Protein AF-A0A4V3APC0-F1 (afdb_monomer_lite)

Radius of gyration: 51.47 Å; chains: 1; bounding box: 81×66×150 Å

Structure (mmCIF, N/CA/C/O backbone):
data_AF-A0A4V3APC0-F1
#
_entry.id   AF-A0A4V3APC0-F1
#
loop_
_atom_site.group_PDB
_atom_site.id
_atom_site.type_symbol
_atom_site.label_atom_id
_atom_site.label_alt_id
_atom_site.label_comp_id
_atom_site.label_asym_id
_atom_site.label_entity_id
_atom_site.label_seq_id
_atom_site.pdbx_PDB_ins_code
_atom_site.Cartn_x
_atom_site.Cartn_y
_atom_site.Cartn_z
_atom_site.occupancy
_atom_site.B_iso_or_equiv
_atom_site.auth_seq_id
_atom_site.auth_comp_id
_atom_site.auth_asym_id
_atom_site.auth_atom_id
_atom_site.pdbx_PDB_model_num
ATOM 1 N N . MET A 1 1 ? -1.809 56.419 83.104 1.00 36.84 1 MET A N 1
ATOM 2 C CA . MET A 1 1 ? -0.670 56.292 82.167 1.00 36.84 1 MET A CA 1
ATOM 3 C C . MET A 1 1 ? 0.078 55.004 82.502 1.00 36.84 1 MET A C 1
ATOM 5 O O . MET A 1 1 ? 0.281 54.783 83.686 1.00 36.84 1 MET A O 1
ATOM 9 N N . PRO A 1 2 ? 0.596 54.220 81.550 1.00 47.72 2 PRO A N 1
ATOM 10 C CA . PRO A 1 2 ? -0.096 53.490 80.480 1.00 47.72 2 PRO A CA 1
ATOM 11 C C . PRO A 1 2 ? 0.356 52.002 80.446 1.00 47.72 2 PRO A C 1
ATOM 13 O O . PRO A 1 2 ? 1.551 51.735 80.505 1.00 47.72 2 PRO A O 1
ATOM 16 N N . GLN A 1 3 ? -0.546 51.021 80.306 1.00 42.50 3 GLN A N 1
ATOM 17 C CA . GLN A 1 3 ? -0.145 49.625 79.999 1.00 42.50 3 GLN A CA 1
ATOM 18 C C . GLN A 1 3 ? -0.971 48.939 78.891 1.00 42.50 3 GLN A C 1
ATOM 20 O O . GLN A 1 3 ? -0.745 47.771 78.596 1.00 42.50 3 GLN A O 1
ATOM 25 N N . GLU A 1 4 ? -1.847 49.658 78.181 1.00 48.41 4 GLU A N 1
ATOM 26 C CA . GLU A 1 4 ? -2.617 49.085 77.056 1.00 48.41 4 GLU A CA 1
ATOM 27 C C . GLU A 1 4 ? -1.829 48.959 75.736 1.00 48.41 4 GLU A C 1
ATOM 29 O O . GLU A 1 4 ? -2.360 48.486 74.737 1.00 48.41 4 GLU A O 1
ATOM 34 N N . ALA A 1 5 ? -0.548 49.337 75.697 1.00 51.84 5 ALA A N 1
ATOM 35 C CA . ALA A 1 5 ? 0.218 49.362 74.447 1.00 51.84 5 ALA A CA 1
ATOM 36 C C . ALA A 1 5 ? 0.949 48.046 74.094 1.00 51.84 5 ALA A C 1
ATOM 38 O O . ALA A 1 5 ? 1.476 47.936 72.990 1.00 51.84 5 ALA A O 1
ATOM 39 N N . ALA A 1 6 ? 1.000 47.044 74.982 1.00 48.09 6 ALA A N 1
ATOM 40 C CA . ALA A 1 6 ? 1.823 45.842 74.761 1.00 48.09 6 ALA A CA 1
ATOM 41 C C . ALA A 1 6 ? 1.064 44.633 74.175 1.00 48.09 6 ALA A C 1
ATOM 43 O O . ALA A 1 6 ? 1.685 43.739 73.603 1.00 48.09 6 ALA A O 1
ATOM 44 N N . THR A 1 7 ? -0.268 44.599 74.255 1.00 49.44 7 THR A N 1
ATOM 45 C CA . THR A 1 7 ? -1.088 43.473 73.761 1.00 49.44 7 THR A CA 1
ATOM 46 C C . THR A 1 7 ? -1.350 43.511 72.253 1.00 49.44 7 THR A C 1
ATOM 48 O O . THR A 1 7 ? -1.766 42.507 71.683 1.00 49.44 7 THR A O 1
ATOM 51 N N . SER A 1 8 ? -1.075 44.636 71.586 1.00 51.53 8 SER A N 1
ATOM 52 C CA . SER A 1 8 ? -1.318 44.814 70.145 1.00 51.53 8 SER A CA 1
ATOM 53 C C . SER A 1 8 ? -0.216 44.207 69.255 1.00 51.53 8 SER A C 1
ATOM 55 O O . SER A 1 8 ? -0.464 43.847 68.109 1.00 51.53 8 SER A O 1
ATOM 57 N N . CYS A 1 9 ? 1.005 44.026 69.775 1.00 41.78 9 CYS A N 1
ATOM 58 C CA . CYS A 1 9 ? 2.137 43.554 68.964 1.00 41.78 9 CYS A CA 1
ATOM 59 C C . CYS A 1 9 ? 2.289 42.022 68.898 1.00 41.78 9 CYS A C 1
ATOM 61 O O . CYS A 1 9 ? 3.002 41.533 68.025 1.00 41.78 9 CYS A O 1
ATOM 63 N N . ILE A 1 10 ? 1.630 41.251 69.773 1.00 50.06 10 ILE A N 1
ATOM 64 C CA . ILE A 1 10 ? 1.736 39.775 69.779 1.00 50.06 10 ILE A CA 1
ATOM 65 C C . ILE A 1 10 ? 0.797 39.139 68.739 1.00 50.06 10 ILE A C 1
ATOM 67 O O . ILE A 1 10 ? 1.130 38.113 68.156 1.00 50.06 10 ILE A O 1
ATOM 71 N N . SER A 1 11 ? -0.333 39.777 68.425 1.00 49.59 11 SER A N 1
ATOM 72 C CA . SER A 1 11 ? -1.326 39.260 67.471 1.00 49.59 11 SER A CA 1
ATOM 73 C C . SER A 1 11 ? -0.900 39.356 66.001 1.00 49.59 11 SER A C 1
ATOM 75 O O . SER A 1 11 ? -1.466 38.665 65.159 1.00 49.59 11 SER A O 1
ATOM 77 N N . LYS A 1 12 ? 0.105 40.178 65.668 1.00 50.16 12 LYS A N 1
ATOM 78 C CA . LYS A 1 12 ? 0.553 40.387 64.279 1.00 50.16 12 LYS A CA 1
ATOM 79 C C . LYS A 1 12 ? 1.496 39.290 63.759 1.00 50.16 12 LYS A C 1
ATOM 81 O O . LYS A 1 12 ? 1.713 39.204 62.555 1.00 50.16 12 LYS A O 1
ATOM 86 N N . VAL A 1 13 ? 2.067 38.456 64.636 1.00 48.09 13 VAL A N 1
ATOM 87 C CA . VAL A 1 13 ? 3.047 37.416 64.245 1.00 48.09 13 VAL A CA 1
ATOM 88 C C . VAL A 1 13 ? 2.378 36.067 63.935 1.00 48.09 13 VAL A C 1
ATOM 90 O O . VAL A 1 13 ? 2.940 35.266 63.190 1.00 48.09 13 VAL A O 1
ATOM 93 N N . ASP A 1 14 ? 1.154 35.833 64.416 1.00 49.56 14 ASP A N 1
ATOM 94 C CA . ASP A 1 14 ? 0.391 34.611 64.111 1.00 49.56 14 ASP A CA 1
ATOM 95 C C . ASP A 1 14 ? -0.296 34.635 62.729 1.00 49.56 14 ASP A C 1
ATOM 97 O O . ASP A 1 14 ? -0.693 33.588 62.223 1.00 49.56 14 ASP A O 1
ATOM 101 N N . GLU A 1 15 ? -0.367 35.790 62.055 1.00 46.91 15 GLU A N 1
ATOM 102 C CA . GLU A 1 15 ? -1.020 35.946 60.738 1.00 46.91 15 GLU A CA 1
ATOM 103 C C . GLU A 1 15 ? -0.269 35.281 59.561 1.00 46.91 15 GLU A C 1
ATOM 105 O O . GLU A 1 15 ? -0.806 35.212 58.458 1.00 46.91 15 GLU A O 1
ATOM 110 N N . LEU A 1 16 ? 0.951 34.761 59.762 1.00 55.41 16 LEU A N 1
ATOM 111 C CA . LEU A 1 16 ? 1.758 34.129 58.700 1.00 55.41 16 LEU A CA 1
ATOM 112 C C . LEU A 1 16 ? 2.146 32.669 58.971 1.00 55.41 16 LEU A C 1
ATOM 114 O O . LEU A 1 16 ? 2.930 32.083 58.217 1.00 55.41 16 LEU A O 1
ATOM 118 N N . ARG A 1 17 ? 1.579 32.029 59.998 1.00 52.75 17 ARG A N 1
ATOM 119 C CA . ARG A 1 17 ? 1.619 30.568 60.089 1.00 52.75 17 ARG A CA 1
ATOM 120 C C . ARG A 1 17 ? 0.409 30.035 59.350 1.00 52.75 17 ARG A C 1
ATOM 122 O O . ARG A 1 17 ? -0.681 30.004 59.900 1.00 52.75 17 ARG A O 1
ATOM 129 N N . HIS A 1 18 ? 0.620 29.583 58.118 1.00 56.16 18 HIS A N 1
ATOM 130 C CA . HIS A 1 18 ? -0.311 28.653 57.495 1.00 56.16 18 HIS A CA 1
ATOM 131 C C . HIS A 1 18 ? -0.434 27.477 58.474 1.00 56.16 18 HIS A C 1
ATOM 133 O O . HIS A 1 18 ? 0.565 26.766 58.667 1.00 56.16 18 HIS A O 1
ATOM 139 N N . PRO A 1 19 ? -1.571 27.303 59.181 1.00 59.75 19 PRO A N 1
ATOM 140 C CA . PRO A 1 19 ? -1.760 26.100 59.963 1.00 59.75 19 PRO A CA 1
ATOM 141 C C . PRO A 1 19 ? -1.602 24.981 58.946 1.00 59.75 19 PRO A C 1
ATOM 143 O O . PRO A 1 19 ? -2.155 25.052 57.856 1.00 59.75 19 PRO A O 1
ATOM 146 N N . ASN A 1 20 ? -0.721 24.025 59.220 1.00 60.03 20 ASN A N 1
ATOM 147 C CA . ASN A 1 20 ? -0.535 22.904 58.319 1.00 60.03 20 ASN A CA 1
ATOM 148 C C . ASN A 1 20 ? -1.910 22.252 58.106 1.00 60.03 20 ASN A C 1
ATOM 150 O O . ASN A 1 20 ? -2.301 21.407 58.914 1.00 60.03 20 ASN A O 1
ATOM 154 N N . ASP A 1 21 ? -2.590 22.572 57.000 1.00 56.25 21 ASP A N 1
ATOM 155 C CA . ASP A 1 21 ? -3.827 21.952 56.483 1.00 56.25 21 ASP A CA 1
ATOM 156 C C . ASP A 1 21 ? -3.569 20.498 56.025 1.00 56.25 21 ASP A C 1
ATOM 158 O O . ASP A 1 21 ? -4.132 19.959 55.081 1.00 56.25 21 ASP A O 1
ATOM 162 N N . ASN A 1 22 ? -2.581 19.887 56.668 1.00 61.69 22 ASN A N 1
ATOM 163 C CA . ASN A 1 22 ? -1.772 18.765 56.263 1.00 61.69 22 ASN A CA 1
ATOM 164 C C . ASN A 1 22 ? -0.995 18.241 57.486 1.00 61.69 22 ASN A C 1
ATOM 166 O O . ASN A 1 22 ? 0.094 17.674 57.364 1.00 61.69 22 ASN A O 1
ATOM 170 N N . SER A 1 23 ? -1.508 18.418 58.707 1.00 79.81 23 SER A N 1
ATOM 171 C CA . SER A 1 23 ? -0.958 17.666 59.836 1.00 79.81 23 SER A CA 1
ATOM 172 C C . SER A 1 23 ? -1.045 16.165 59.513 1.00 79.81 23 SER A C 1
ATOM 174 O O . SER A 1 23 ? -1.966 15.708 58.830 1.00 79.81 23 SER A O 1
ATOM 176 N N . PHE A 1 24 ? -0.064 15.375 59.952 1.00 79.81 24 PHE A N 1
ATOM 177 C CA . PHE A 1 24 ? -0.069 13.925 59.721 1.00 79.81 24 PHE A CA 1
ATOM 178 C C . PHE A 1 24 ? -1.371 13.271 60.220 1.00 79.81 24 PHE A C 1
ATOM 180 O O . PHE A 1 24 ? -1.901 12.360 59.586 1.00 79.81 24 PHE A O 1
ATOM 187 N N . ALA A 1 25 ? -1.922 13.789 61.321 1.00 85.81 25 ALA A N 1
ATOM 188 C CA . ALA A 1 25 ? -3.193 13.343 61.869 1.00 85.81 25 ALA A CA 1
ATOM 189 C C . ALA A 1 25 ? -4.372 13.611 60.919 1.00 85.81 25 ALA A C 1
ATOM 191 O O . ALA A 1 25 ? -5.183 12.710 60.715 1.00 85.81 25 ALA A O 1
ATOM 192 N N . GLU A 1 26 ? -4.447 14.794 60.304 1.00 85.00 26 GLU A N 1
ATOM 193 C CA . GLU A 1 26 ? -5.496 15.112 59.327 1.00 85.00 26 GLU A CA 1
ATOM 194 C C . GLU A 1 26 ? -5.350 14.279 58.049 1.00 85.00 26 GLU A C 1
ATOM 196 O O . GLU A 1 26 ? -6.329 13.699 57.590 1.00 85.00 26 GL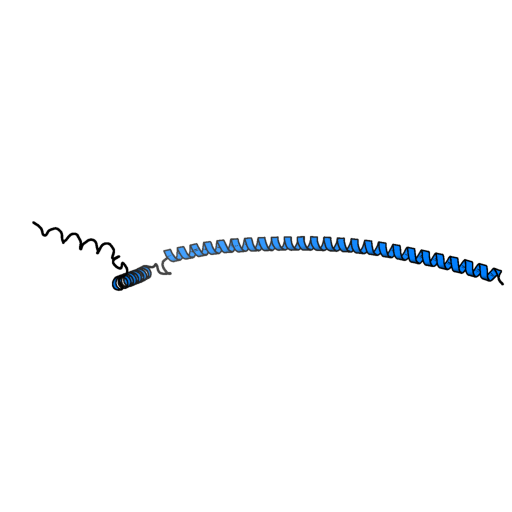U A O 1
ATOM 201 N N . ARG A 1 27 ? -4.125 14.075 57.545 1.00 85.62 27 ARG A N 1
ATOM 202 C CA . ARG A 1 27 ? -3.881 13.176 56.398 1.00 85.62 27 ARG A CA 1
ATOM 203 C C . ARG A 1 27 ? -4.286 11.728 56.673 1.00 85.62 27 ARG A C 1
ATOM 205 O O . ARG A 1 27 ? -4.801 11.047 55.791 1.00 85.62 27 ARG A O 1
ATOM 212 N N . ARG A 1 28 ? -4.072 11.244 57.900 1.00 90.62 28 ARG A N 1
ATOM 213 C CA . ARG A 1 28 ? -4.516 9.903 58.300 1.00 90.62 28 ARG A CA 1
ATOM 214 C C . ARG A 1 28 ? -6.040 9.819 58.351 1.00 90.62 28 ARG A C 1
ATOM 216 O O . ARG A 1 28 ? -6.606 8.877 57.812 1.00 90.62 28 ARG A O 1
ATOM 223 N N . LYS A 1 29 ? -6.706 10.818 58.937 1.00 90.25 29 LYS A N 1
ATOM 224 C CA . LYS A 1 29 ? -8.174 10.871 58.991 1.00 90.25 29 LYS A CA 1
ATOM 225 C C . LYS A 1 29 ? -8.802 10.936 57.600 1.00 90.25 29 LYS A C 1
ATOM 227 O O . LYS A 1 29 ? -9.781 10.236 57.364 1.00 90.25 29 LYS A O 1
ATOM 232 N N . THR A 1 30 ? -8.251 11.734 56.684 1.00 91.00 30 THR A N 1
ATOM 233 C CA . THR A 1 30 ? -8.763 11.823 55.308 1.00 91.00 30 THR A CA 1
ATOM 234 C C . THR A 1 30 ? -8.544 10.522 54.541 1.00 91.00 30 THR A C 1
ATOM 236 O O . THR A 1 30 ? -9.457 10.073 53.853 1.00 91.00 30 THR A O 1
ATOM 239 N N . ALA A 1 31 ? -7.398 9.856 54.714 1.00 90.75 31 ALA A N 1
ATOM 240 C CA . ALA A 1 31 ? -7.158 8.529 54.145 1.00 90.75 31 ALA A CA 1
ATOM 241 C C . ALA A 1 31 ? -8.120 7.466 54.711 1.00 90.75 31 ALA A C 1
ATOM 243 O O . ALA A 1 31 ? -8.678 6.668 53.953 1.00 90.75 31 ALA A O 1
ATOM 244 N N . ASP A 1 32 ? -8.366 7.478 56.024 1.00 93.56 32 ASP A N 1
ATOM 245 C CA . ASP A 1 32 ? -9.310 6.569 56.679 1.00 93.56 32 ASP A CA 1
ATOM 246 C C . ASP A 1 32 ? -10.755 6.827 56.223 1.00 93.56 32 ASP A C 1
ATOM 248 O O . ASP A 1 32 ? -11.501 5.880 55.964 1.00 93.56 32 ASP A O 1
ATOM 252 N N . ALA A 1 33 ? -11.151 8.095 56.078 1.00 92.38 33 ALA A N 1
ATOM 253 C CA . ALA A 1 33 ? -12.454 8.484 55.546 1.00 92.38 33 ALA A CA 1
ATOM 254 C C . ALA A 1 33 ? -12.617 8.045 54.082 1.00 92.38 33 ALA A C 1
ATOM 256 O O . ALA A 1 33 ? -13.595 7.376 53.757 1.00 92.38 33 ALA A O 1
ATOM 257 N N . ALA A 1 34 ? -11.623 8.301 53.227 1.00 92.62 34 ALA A N 1
ATOM 258 C CA . ALA A 1 34 ? -11.631 7.862 51.833 1.00 92.62 34 ALA A CA 1
ATOM 259 C C . ALA A 1 34 ? -11.718 6.331 51.712 1.00 92.62 34 ALA A C 1
ATOM 261 O O . ALA A 1 34 ? -12.480 5.807 50.899 1.00 92.62 34 ALA A O 1
ATOM 262 N N . LYS A 1 35 ? -10.993 5.585 52.558 1.00 93.62 35 LYS A N 1
ATOM 263 C CA . LYS A 1 35 ? -11.069 4.118 52.582 1.00 93.62 35 LYS A CA 1
ATOM 264 C C . LYS A 1 35 ? -12.449 3.630 53.022 1.00 93.62 35 LYS A C 1
ATOM 266 O O . LYS A 1 35 ? -12.980 2.699 52.419 1.00 93.62 35 LYS A O 1
ATOM 271 N N . ARG A 1 36 ? -13.052 4.260 54.036 1.00 93.69 36 ARG A N 1
ATOM 272 C CA . ARG A 1 36 ? -14.428 3.956 54.465 1.00 93.69 36 ARG A CA 1
ATOM 273 C C . ARG A 1 36 ? -15.438 4.240 53.358 1.00 93.69 36 ARG A C 1
ATOM 275 O O . ARG A 1 36 ? -16.298 3.401 53.116 1.00 93.69 36 ARG A O 1
ATOM 282 N N . GLU A 1 37 ? -15.309 5.358 52.651 1.00 93.19 37 GLU A N 1
ATOM 283 C CA . GLU A 1 37 ? -16.177 5.686 51.517 1.00 93.19 37 GLU A CA 1
ATOM 284 C C . GLU A 1 37 ? -16.037 4.689 50.364 1.00 93.19 37 GLU A C 1
ATOM 286 O O . GLU A 1 37 ? -17.041 4.294 49.778 1.00 93.19 37 GLU A O 1
ATOM 291 N N . LEU A 1 38 ? -14.819 4.245 50.043 1.00 90.44 38 LEU A N 1
ATOM 292 C CA . LEU A 1 38 ? -14.595 3.222 49.017 1.00 90.44 38 LEU A CA 1
ATOM 293 C C . LEU A 1 38 ? -15.238 1.884 49.398 1.00 90.44 38 LEU A C 1
ATOM 295 O O . LEU A 1 38 ? -15.886 1.260 48.560 1.00 90.44 38 LEU A O 1
ATOM 299 N N . LEU A 1 39 ? -15.111 1.465 50.660 1.00 93.44 39 LEU A N 1
ATOM 300 C CA . LEU A 1 39 ? -15.753 0.246 51.158 1.00 93.44 39 LEU A CA 1
ATOM 301 C C . LEU A 1 39 ? -17.281 0.375 51.184 1.00 93.44 39 LEU A C 1
ATOM 303 O O . LEU A 1 39 ? -17.971 -0.569 50.809 1.00 93.44 39 LEU A O 1
ATOM 307 N N . ALA A 1 40 ? -17.812 1.542 51.557 1.00 91.19 40 ALA A N 1
ATOM 308 C CA . ALA A 1 40 ? -19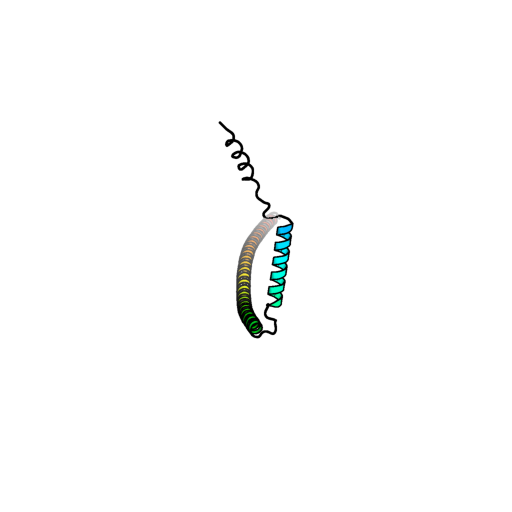.246 1.816 51.516 1.00 91.19 40 ALA A CA 1
ATOM 309 C C . ALA A 1 40 ? -19.786 1.782 50.078 1.00 91.19 40 ALA A C 1
ATOM 311 O O . ALA A 1 40 ? -20.804 1.141 49.834 1.00 91.19 40 ALA A O 1
ATOM 312 N N . LYS A 1 41 ? -19.075 2.392 49.117 1.00 86.25 41 LYS A N 1
ATOM 313 C CA . LYS A 1 41 ? -19.402 2.336 47.681 1.00 86.25 41 LYS A CA 1
ATOM 314 C C . LYS A 1 41 ? -19.331 0.918 47.125 1.00 86.25 41 LYS A C 1
ATOM 316 O O . LYS A 1 41 ? -20.144 0.563 46.287 1.00 86.25 41 LYS A O 1
ATOM 321 N N . PHE A 1 42 ? -18.374 0.108 47.575 1.00 85.12 42 PHE A N 1
ATOM 322 C CA . PHE A 1 42 ? -18.271 -1.292 47.169 1.00 85.12 42 PHE A CA 1
ATOM 323 C C . PHE A 1 42 ? -19.414 -2.140 47.743 1.00 85.12 42 PHE A C 1
ATOM 325 O O . PHE A 1 42 ? -19.983 -2.963 47.034 1.00 85.12 42 PHE A O 1
ATOM 332 N N . ALA A 1 43 ? -19.786 -1.912 49.004 1.00 83.50 43 ALA A N 1
ATOM 333 C CA . ALA A 1 43 ? -20.896 -2.612 49.645 1.00 83.50 43 ALA A CA 1
ATOM 334 C C . ALA A 1 43 ? -22.266 -2.223 49.060 1.00 83.50 43 ALA A C 1
ATOM 336 O O . ALA A 1 43 ? -23.144 -3.078 48.965 1.00 83.50 43 ALA A O 1
ATOM 337 N N . SER A 1 44 ? -22.449 -0.958 48.663 1.00 81.44 44 SER A N 1
ATOM 338 C CA . SER A 1 44 ?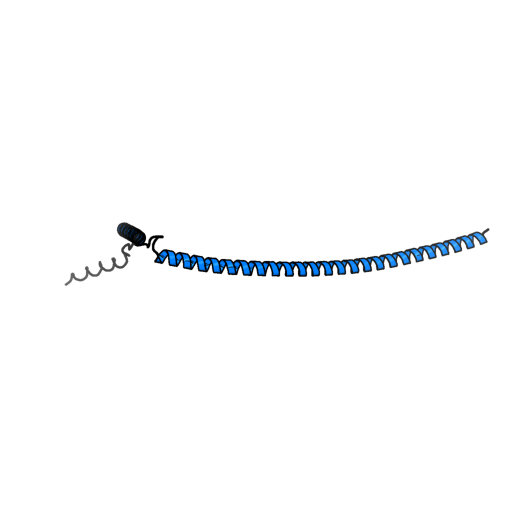 -23.676 -0.460 48.026 1.00 81.44 44 SER A CA 1
ATOM 339 C C . SER A 1 44 ? -23.698 -0.619 46.506 1.00 81.44 44 SER A C 1
ATOM 341 O O . SER A 1 44 ? -24.719 -0.330 45.881 1.00 81.44 44 SER A O 1
ATOM 343 N N . ALA A 1 45 ? -22.594 -1.065 45.896 1.00 80.94 45 ALA A N 1
ATOM 344 C CA . ALA A 1 45 ? -22.535 -1.273 44.461 1.00 80.94 45 ALA A CA 1
ATOM 345 C C . ALA A 1 45 ? -23.548 -2.354 44.047 1.00 80.94 45 ALA A C 1
ATOM 347 O O . ALA A 1 45 ? -23.581 -3.433 44.654 1.00 80.94 45 ALA A O 1
ATOM 348 N N . PRO A 1 46 ? -24.352 -2.105 42.997 1.00 77.62 46 PRO A N 1
ATOM 349 C CA . PRO A 1 46 ? -25.247 -3.117 42.467 1.00 77.62 46 PRO A CA 1
ATOM 350 C C . PRO A 1 46 ? -24.412 -4.299 41.974 1.00 77.62 46 PRO A C 1
ATOM 352 O O . PRO A 1 46 ? -23.432 -4.142 41.238 1.00 77.62 46 PRO A O 1
ATOM 355 N N . LYS A 1 47 ? -24.776 -5.496 42.434 1.00 77.75 47 LYS A N 1
ATOM 356 C CA . LYS A 1 47 ? -24.077 -6.729 42.070 1.00 77.75 47 LYS A CA 1
ATOM 357 C C . LYS A 1 47 ? -24.264 -6.995 40.581 1.00 77.75 47 LYS A C 1
ATOM 359 O O . LYS A 1 47 ? -25.249 -6.574 39.985 1.00 77.75 47 LYS A O 1
ATOM 364 N N . ALA A 1 48 ? -23.354 -7.764 39.990 1.00 68.62 48 ALA A N 1
ATOM 365 C CA . ALA A 1 48 ? -23.474 -8.159 38.588 1.00 68.62 48 ALA A CA 1
ATOM 366 C C . ALA A 1 48 ? -24.807 -8.871 38.286 1.00 68.62 48 ALA A C 1
ATOM 368 O O . ALA A 1 48 ? -25.284 -8.805 37.167 1.00 68.62 48 ALA A O 1
ATOM 369 N N . THR A 1 49 ? -25.437 -9.509 39.272 1.00 73.12 49 THR A N 1
ATOM 370 C CA . THR A 1 49 ? -26.735 -10.186 39.139 1.00 73.12 49 THR A CA 1
ATOM 371 C C . 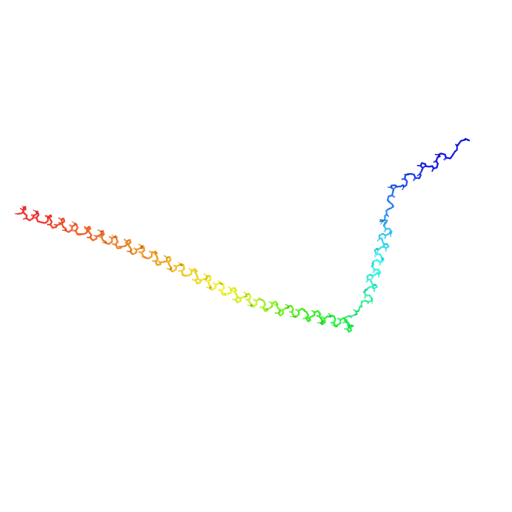THR A 1 49 ? -27.953 -9.258 39.229 1.00 73.12 49 THR A C 1
ATOM 373 O O . THR A 1 49 ? -29.076 -9.737 39.104 1.00 73.12 49 THR A O 1
ATOM 376 N N . ASP A 1 50 ? -27.761 -7.960 39.477 1.00 83.75 50 ASP A N 1
ATOM 377 C CA . ASP A 1 50 ? -28.849 -6.980 39.514 1.00 83.75 50 ASP A CA 1
ATOM 378 C C . ASP A 1 50 ? -29.394 -6.750 38.088 1.00 83.75 50 ASP A C 1
ATOM 380 O O . ASP A 1 50 ? -28.599 -6.454 37.183 1.00 83.75 50 ASP A O 1
ATOM 384 N N . PRO A 1 51 ? -30.717 -6.869 37.854 1.00 84.00 51 PRO A N 1
ATOM 385 C CA . PRO A 1 51 ? -31.318 -6.653 36.537 1.00 84.00 51 PRO A CA 1
ATOM 386 C C . PRO A 1 51 ? -30.942 -5.299 35.920 1.00 84.00 51 PRO A C 1
ATOM 388 O O . PRO A 1 51 ? -30.633 -5.242 34.731 1.00 84.00 51 PRO A O 1
ATOM 391 N N . ALA A 1 52 ? -30.844 -4.229 36.716 1.00 86.12 52 ALA A N 1
ATOM 392 C CA . ALA A 1 52 ? -30.498 -2.907 36.192 1.00 86.12 52 ALA A CA 1
ATOM 393 C C . ALA A 1 52 ? -29.043 -2.841 35.683 1.00 86.12 52 ALA A C 1
ATOM 395 O O . ALA A 1 52 ? -28.724 -2.099 34.751 1.00 86.12 52 ALA A O 1
ATOM 396 N N . MET A 1 53 ? -28.131 -3.621 36.275 1.00 86.69 53 MET A N 1
ATOM 397 C CA . MET A 1 53 ? -26.750 -3.731 35.795 1.00 86.69 53 MET A CA 1
ATOM 398 C C . MET A 1 53 ? -26.651 -4.594 34.541 1.00 86.69 53 MET A C 1
ATOM 400 O O . MET A 1 53 ? -25.906 -4.235 33.629 1.00 86.69 53 MET A O 1
ATOM 404 N N . GLN A 1 54 ? -27.425 -5.676 34.464 1.00 88.38 54 GLN A N 1
ATOM 405 C CA . GLN A 1 54 ? -27.503 -6.528 33.275 1.00 88.38 54 GLN A CA 1
ATOM 406 C C . GLN A 1 54 ? -28.030 -5.762 32.060 1.00 88.38 54 GLN A C 1
ATOM 408 O O . GLN A 1 54 ? -27.418 -5.808 30.997 1.00 88.38 54 GLN A O 1
ATOM 413 N N . GLU A 1 55 ? -29.079 -4.955 32.227 1.00 88.62 55 GLU A N 1
ATOM 414 C CA . GLU A 1 55 ? -29.595 -4.090 31.159 1.00 88.62 55 GLU A CA 1
ATOM 415 C C . GLU A 1 55 ? -28.543 -3.085 30.670 1.00 88.62 55 GLU A C 1
ATOM 417 O O . GLU A 1 55 ? -28.379 -2.872 29.467 1.00 88.62 55 GLU A O 1
ATOM 422 N N . ARG A 1 56 ? -27.764 -2.493 31.585 1.00 89.19 56 ARG A N 1
ATOM 423 C CA . ARG A 1 56 ? -26.676 -1.570 31.220 1.00 89.19 56 ARG A CA 1
ATOM 424 C C . ARG A 1 56 ? -25.534 -2.269 30.488 1.00 89.19 56 ARG A C 1
ATOM 426 O O . ARG A 1 56 ? -24.929 -1.650 29.610 1.00 89.19 56 ARG A O 1
ATOM 433 N N . LEU A 1 57 ? -25.211 -3.508 30.853 1.00 90.94 57 LEU A N 1
ATOM 434 C CA . LEU A 1 57 ? -24.209 -4.314 30.153 1.00 90.94 57 LEU A CA 1
ATOM 435 C C . LEU A 1 57 ? -24.704 -4.686 28.755 1.00 90.94 57 LEU A C 1
ATOM 437 O O . LEU A 1 57 ? -24.023 -4.361 27.786 1.00 90.94 57 LEU A O 1
ATOM 441 N N . ALA A 1 58 ? -25.925 -5.208 28.641 1.00 92.06 58 ALA A N 1
ATOM 442 C CA . ALA A 1 58 ? -26.551 -5.535 27.363 1.00 92.06 58 ALA A CA 1
ATOM 443 C C . ALA A 1 58 ? -26.631 -4.313 26.429 1.00 92.06 58 ALA A C 1
ATOM 445 O O . ALA A 1 58 ? -26.297 -4.401 25.248 1.00 92.06 58 ALA A O 1
ATOM 446 N N . ALA A 1 59 ? -26.982 -3.133 26.952 1.00 93.12 59 ALA A N 1
ATOM 447 C CA . ALA A 1 59 ? -26.991 -1.896 26.171 1.00 93.12 59 ALA A CA 1
ATOM 448 C C . ALA A 1 59 ? -25.586 -1.497 25.677 1.00 93.12 59 ALA A C 1
ATOM 450 O O . ALA A 1 59 ? -25.425 -1.042 24.542 1.00 93.12 59 ALA A O 1
ATOM 451 N N . ARG A 1 60 ? -24.546 -1.671 26.504 1.00 94.94 60 ARG A N 1
ATOM 452 C CA . ARG A 1 60 ? -23.152 -1.406 26.104 1.00 94.94 60 ARG A CA 1
ATOM 453 C C . ARG A 1 60 ? -22.665 -2.397 25.055 1.00 94.94 60 ARG A C 1
ATOM 455 O O . ARG A 1 60 ? -22.016 -1.973 24.102 1.00 94.94 60 ARG A O 1
ATOM 462 N N . GLU A 1 61 ? -22.991 -3.673 25.217 1.00 95.81 61 GLU A N 1
ATOM 463 C CA . GLU A 1 61 ? -22.669 -4.735 24.263 1.00 95.81 61 GLU A CA 1
ATOM 464 C C . GLU A 1 61 ? -23.347 -4.488 22.916 1.00 95.81 61 GLU A C 1
ATOM 466 O O . GLU A 1 61 ? -22.676 -4.530 21.887 1.00 95.81 61 GLU A O 1
ATOM 471 N N . ALA A 1 62 ? -24.625 -4.101 22.906 1.00 95.44 62 ALA A N 1
ATOM 472 C CA . ALA A 1 62 ? -25.336 -3.735 21.683 1.00 95.44 62 ALA A CA 1
ATOM 473 C C . ALA A 1 62 ? -24.673 -2.546 20.961 1.00 95.44 62 ALA A C 1
ATOM 475 O O . ALA A 1 62 ? -24.478 -2.571 19.744 1.00 95.44 62 ALA A O 1
ATOM 476 N N . VAL A 1 63 ? -24.258 -1.513 21.703 1.00 96.88 63 VAL A N 1
ATOM 477 C CA . VAL A 1 63 ? -23.535 -0.365 21.130 1.00 96.88 63 VAL A CA 1
ATOM 478 C C . VAL A 1 63 ? -22.151 -0.769 20.616 1.00 96.88 63 VAL A C 1
ATOM 480 O O . VAL A 1 63 ? -21.728 -0.273 19.570 1.00 96.88 63 VAL A O 1
ATOM 483 N N . ALA A 1 64 ? -21.437 -1.642 21.329 1.00 96.81 64 ALA A N 1
ATOM 484 C CA . ALA A 1 64 ? -20.142 -2.156 20.900 1.00 96.81 64 ALA A CA 1
ATOM 485 C C . ALA A 1 64 ? -20.282 -2.972 19.608 1.00 96.81 64 ALA A C 1
ATOM 487 O O . ALA A 1 64 ? -19.601 -2.664 18.633 1.00 96.81 64 ALA A O 1
ATOM 488 N N . ALA A 1 65 ? -21.240 -3.899 19.547 1.00 96.94 65 ALA A N 1
ATOM 489 C CA . ALA A 1 65 ? -21.552 -4.678 18.352 1.00 96.94 65 ALA A CA 1
ATOM 490 C C . ALA A 1 65 ? -21.904 -3.777 17.154 1.00 96.94 65 ALA A C 1
ATOM 492 O O . ALA A 1 65 ? -21.348 -3.940 16.071 1.00 96.94 65 ALA A O 1
ATOM 493 N N . ALA A 1 66 ? -22.734 -2.746 17.352 1.00 96.44 66 ALA A N 1
ATOM 494 C CA . ALA A 1 66 ? -23.066 -1.785 16.296 1.00 96.44 66 ALA A CA 1
ATOM 495 C C . ALA A 1 66 ? -21.871 -0.909 15.862 1.00 96.44 66 ALA A C 1
ATOM 497 O O . ALA A 1 66 ? -21.841 -0.371 14.751 1.00 96.44 66 ALA A O 1
ATOM 498 N N . ARG A 1 67 ? -20.882 -0.690 16.736 1.00 97.69 67 ARG A N 1
ATOM 499 C CA . ARG A 1 67 ? -19.629 -0.009 16.370 1.00 97.69 67 ARG A CA 1
ATOM 500 C C . ARG A 1 67 ? -18.704 -0.933 15.590 1.00 97.69 67 ARG A C 1
ATOM 502 O O . ARG A 1 67 ? -18.118 -0.455 14.623 1.00 97.69 67 ARG A O 1
ATOM 509 N N . GLU A 1 68 ? -18.607 -2.202 15.978 1.00 97.06 68 GLU A N 1
ATOM 510 C CA . GLU A 1 68 ? -17.815 -3.195 15.250 1.00 97.06 68 GLU A CA 1
ATOM 511 C C . GLU A 1 68 ? -18.382 -3.470 13.861 1.00 97.06 68 GLU A C 1
ATOM 513 O O . GLU A 1 68 ? -17.627 -3.416 12.899 1.00 97.06 68 GLU A O 1
ATOM 518 N N . ALA A 1 69 ? -19.701 -3.623 13.716 1.00 96.38 69 ALA A N 1
ATOM 519 C CA . ALA A 1 69 ? -20.331 -3.772 12.402 1.00 96.38 69 ALA A CA 1
ATOM 520 C C . ALA A 1 69 ? -19.977 -2.599 11.467 1.00 96.38 69 ALA A C 1
ATOM 522 O O . ALA A 1 69 ? -19.466 -2.795 10.368 1.00 96.38 69 ALA A O 1
ATOM 523 N N . ARG A 1 70 ? -20.109 -1.357 11.956 1.00 97.12 70 ARG A N 1
ATOM 524 C CA . ARG A 1 70 ? -19.721 -0.159 11.191 1.00 97.12 70 ARG A CA 1
ATOM 525 C C . ARG A 1 70 ? -18.218 -0.063 10.925 1.00 97.12 70 ARG A C 1
ATOM 527 O O . ARG A 1 70 ? -17.818 0.595 9.967 1.00 97.12 70 ARG A O 1
ATOM 534 N N . ARG A 1 71 ? -17.364 -0.607 11.799 1.00 97.12 71 ARG A N 1
ATOM 535 C CA . ARG A 1 71 ? -15.916 -0.680 11.552 1.00 97.12 71 ARG A CA 1
ATOM 536 C C . ARG A 1 71 ? -15.625 -1.669 10.433 1.00 97.12 71 ARG A C 1
ATOM 538 O O . ARG A 1 71 ? -14.981 -1.264 9.474 1.00 97.12 71 ARG A O 1
ATOM 545 N N . ALA A 1 72 ? -16.171 -2.878 10.521 1.00 96.44 72 ALA A N 1
ATOM 546 C CA . ALA A 1 72 ? -16.006 -3.924 9.521 1.00 96.44 72 ALA A CA 1
ATOM 547 C C . ALA A 1 72 ? -16.473 -3.465 8.129 1.00 96.44 72 ALA A C 1
ATOM 549 O O . ALA A 1 72 ? -15.740 -3.619 7.158 1.00 96.44 72 ALA A O 1
ATOM 550 N N . GLU A 1 73 ? -17.634 -2.809 8.032 1.00 95.94 73 GLU A N 1
ATOM 551 C CA . GLU A 1 73 ? -18.126 -2.235 6.769 1.00 95.94 73 GLU A CA 1
ATOM 552 C C . GLU A 1 73 ? -17.164 -1.187 6.190 1.00 95.94 73 GLU A C 1
ATOM 554 O O . GLU A 1 73 ? -16.844 -1.213 5.001 1.00 95.94 73 GLU A O 1
ATOM 559 N N . ARG A 1 74 ? -16.663 -0.268 7.027 1.00 97.06 74 ARG A N 1
ATOM 560 C CA . ARG A 1 74 ? -15.701 0.752 6.584 1.00 97.06 74 ARG A CA 1
ATOM 561 C C . ARG A 1 74 ? -14.364 0.150 6.175 1.00 97.06 74 ARG A C 1
ATOM 563 O O . ARG A 1 74 ? -13.750 0.653 5.242 1.00 97.06 74 ARG A O 1
ATOM 570 N N . GLU A 1 75 ? -13.885 -0.864 6.883 1.00 97.06 75 GLU A N 1
ATOM 571 C CA . GLU A 1 75 ? -12.630 -1.542 6.557 1.00 97.06 75 GLU A CA 1
ATOM 572 C C . GLU A 1 75 ? -12.745 -2.313 5.245 1.00 97.06 75 GLU A C 1
ATOM 574 O O . GLU A 1 75 ? -11.866 -2.175 4.399 1.00 97.06 75 GLU A O 1
ATOM 579 N N . ALA A 1 76 ? -13.858 -3.013 5.015 1.00 95.81 76 ALA A N 1
ATOM 580 C CA . ALA A 1 76 ? -14.132 -3.671 3.740 1.00 95.81 76 ALA A CA 1
ATOM 581 C C . ALA A 1 76 ? -14.204 -2.666 2.576 1.00 95.81 76 ALA A C 1
ATOM 583 O O . ALA A 1 76 ? -13.597 -2.887 1.529 1.00 95.81 76 ALA A O 1
ATOM 584 N N . ALA A 1 77 ? -14.885 -1.530 2.767 1.00 96.44 77 ALA A N 1
ATOM 585 C CA . ALA A 1 77 ? -14.957 -0.480 1.751 1.00 96.44 77 ALA A CA 1
ATOM 586 C C . ALA A 1 77 ? -13.576 0.126 1.444 1.00 96.44 77 ALA A C 1
ATOM 588 O O . ALA A 1 77 ? -13.218 0.286 0.279 1.00 96.44 77 ALA A O 1
ATOM 589 N N . LYS A 1 78 ? -12.777 0.409 2.481 1.00 97.50 78 LYS A N 1
ATOM 590 C CA . LYS A 1 78 ? -11.410 0.927 2.328 1.00 97.50 78 LYS A CA 1
ATOM 591 C C . LYS A 1 78 ? -10.477 -0.070 1.654 1.00 97.50 78 LYS A C 1
ATOM 593 O O . LYS A 1 78 ? -9.654 0.341 0.846 1.00 97.50 78 LYS A O 1
ATOM 598 N N . ALA A 1 79 ? -10.584 -1.356 1.982 1.00 96.75 79 ALA A N 1
ATOM 599 C CA . ALA A 1 79 ? -9.802 -2.401 1.330 1.00 96.75 79 ALA A CA 1
ATOM 600 C C . ALA A 1 79 ? -10.108 -2.446 -0.173 1.00 96.75 79 ALA A C 1
ATOM 602 O O . ALA A 1 79 ? -9.186 -2.363 -0.978 1.00 96.75 79 ALA A O 1
ATOM 603 N N . ALA A 1 80 ? -11.392 -2.445 -0.548 1.00 95.75 80 ALA A N 1
ATOM 604 C CA . ALA A 1 80 ? -11.803 -2.430 -1.950 1.00 95.75 80 ALA A CA 1
ATOM 605 C C . ALA A 1 80 ? -11.358 -1.157 -2.696 1.00 95.75 80 ALA A C 1
ATOM 607 O O . ALA A 1 80 ? -10.960 -1.225 -3.857 1.00 95.75 80 ALA A O 1
ATOM 608 N N . GLU A 1 81 ? -11.415 0.014 -2.054 1.00 96.25 81 GLU A N 1
ATOM 609 C CA . GLU A 1 81 ? -10.919 1.267 -2.639 1.00 96.25 81 GLU A CA 1
ATOM 610 C C . GLU A 1 81 ? -9.397 1.240 -2.828 1.00 96.25 81 GLU A C 1
ATOM 612 O O . GLU A 1 81 ? -8.902 1.594 -3.895 1.00 96.25 81 GLU A O 1
ATOM 617 N N . ASN A 1 82 ? -8.657 0.765 -1.826 1.00 96.81 82 ASN A N 1
ATOM 618 C CA . ASN A 1 82 ? -7.206 0.648 -1.899 1.00 96.81 82 ASN A CA 1
ATOM 619 C C . ASN A 1 82 ? -6.773 -0.339 -2.993 1.00 96.81 82 ASN A C 1
ATOM 621 O O . ASN A 1 82 ? -5.851 -0.052 -3.747 1.00 96.81 82 ASN A O 1
ATOM 625 N N . GLU A 1 83 ? -7.464 -1.471 -3.137 1.00 96.62 83 GLU A N 1
ATOM 626 C CA . GLU A 1 83 ? -7.218 -2.422 -4.227 1.00 96.62 83 GLU A CA 1
ATOM 627 C C . GLU A 1 83 ? -7.420 -1.783 -5.606 1.00 96.62 83 GLU A C 1
ATOM 629 O O . GLU A 1 83 ? -6.589 -1.973 -6.495 1.00 96.62 83 GLU A O 1
ATOM 634 N N . ARG A 1 84 ? -8.474 -0.973 -5.783 1.00 96.44 84 ARG A N 1
ATOM 635 C CA . ARG A 1 84 ? -8.697 -0.224 -7.031 1.00 96.44 84 ARG A CA 1
ATOM 636 C C . ARG A 1 84 ? -7.589 0.789 -7.286 1.00 96.44 84 ARG A C 1
ATOM 638 O O . ARG A 1 84 ? -7.028 0.797 -8.375 1.00 96.44 84 ARG A O 1
ATOM 645 N N . ALA A 1 85 ? -7.231 1.585 -6.281 1.00 97.38 85 ALA A N 1
ATOM 646 C CA . ALA A 1 85 ? -6.173 2.581 -6.402 1.00 97.38 85 ALA A CA 1
ATOM 647 C C . ALA A 1 85 ? -4.813 1.942 -6.739 1.00 97.38 85 ALA A C 1
ATOM 649 O O . ALA A 1 85 ? -4.077 2.460 -7.576 1.00 97.38 85 ALA A O 1
ATOM 650 N N . LEU A 1 86 ? -4.491 0.793 -6.135 1.00 97.19 86 LEU A N 1
ATOM 651 C CA . LEU A 1 86 ? -3.274 0.038 -6.441 1.00 97.19 86 LEU A CA 1
ATOM 652 C C . LEU A 1 86 ? -3.295 -0.532 -7.863 1.00 97.19 86 LEU A C 1
ATOM 654 O O . LEU A 1 86 ? -2.282 -0.460 -8.556 1.00 97.19 86 LEU A O 1
ATOM 658 N N . ALA A 1 87 ? -4.433 -1.066 -8.315 1.00 96.75 87 ALA A N 1
ATOM 659 C CA . ALA A 1 87 ? -4.581 -1.569 -9.679 1.00 96.75 87 ALA A CA 1
ATOM 660 C C . ALA A 1 87 ? -4.457 -0.445 -10.722 1.00 96.75 87 ALA A C 1
ATOM 662 O O . ALA A 1 87 ? -3.768 -0.613 -11.726 1.00 96.75 87 ALA A O 1
ATOM 663 N N . GLU A 1 88 ? -5.074 0.711 -10.471 1.00 96.69 88 GLU A N 1
ATOM 664 C CA . GLU A 1 88 ? -4.969 1.893 -11.331 1.00 96.69 88 GLU A CA 1
ATOM 665 C C . GLU A 1 88 ? -3.535 2.430 -11.375 1.00 96.69 88 GLU A C 1
ATOM 667 O O . GLU A 1 88 ? -3.003 2.670 -12.458 1.00 96.69 88 GLU A O 1
ATOM 672 N N . ALA A 1 89 ? -2.871 2.551 -10.222 1.00 97.06 89 ALA A N 1
ATOM 673 C CA . ALA A 1 89 ? -1.474 2.967 -10.160 1.00 97.06 89 ALA A CA 1
ATOM 674 C C . ALA A 1 89 ? -0.562 1.999 -10.930 1.00 97.06 89 ALA A C 1
ATOM 676 O O . ALA A 1 89 ? 0.255 2.448 -11.731 1.00 97.06 89 ALA A O 1
ATOM 677 N N . ALA A 1 90 ? -0.744 0.686 -10.753 1.00 97.25 90 ALA A N 1
ATOM 678 C CA . ALA A 1 90 ? 0.017 -0.330 -11.477 1.00 97.25 90 ALA A CA 1
ATOM 679 C C . ALA A 1 90 ? -0.234 -0.286 -12.996 1.00 97.25 90 ALA A C 1
ATOM 681 O O . ALA A 1 90 ? 0.690 -0.477 -13.787 1.00 97.25 90 ALA A O 1
ATOM 682 N N . ALA A 1 91 ? -1.471 -0.010 -13.422 1.00 97.12 91 ALA A N 1
ATOM 683 C CA . ALA A 1 91 ? -1.802 0.145 -14.835 1.00 97.12 91 ALA A CA 1
ATOM 684 C C . ALA A 1 91 ? -1.140 1.393 -15.440 1.00 97.12 91 ALA A C 1
ATOM 686 O O . ALA A 1 91 ? -0.593 1.324 -16.541 1.00 97.12 91 ALA A O 1
ATOM 687 N N . LEU A 1 92 ? -1.139 2.515 -14.713 1.00 97.19 92 LEU A N 1
ATOM 688 C CA . LEU A 1 92 ? -0.476 3.748 -15.143 1.00 97.19 92 LEU A CA 1
ATOM 689 C C . LEU A 1 92 ? 1.042 3.572 -15.245 1.00 97.19 92 LEU A C 1
ATOM 691 O O . LEU A 1 92 ? 1.632 3.993 -16.240 1.00 97.19 92 LEU A O 1
ATOM 695 N N . THR A 1 93 ? 1.678 2.918 -14.267 1.00 97.00 93 THR A N 1
ATOM 696 C CA . THR A 1 93 ? 3.121 2.642 -14.328 1.00 97.00 93 THR A CA 1
ATOM 697 C C . THR A 1 93 ? 3.458 1.704 -15.479 1.00 97.00 93 THR A C 1
ATOM 699 O O . THR A 1 93 ? 4.376 1.991 -16.240 1.00 97.00 93 THR A O 1
ATOM 702 N N . ALA A 1 94 ? 2.681 0.636 -15.682 1.00 97.06 94 ALA A N 1
ATOM 703 C CA . ALA A 1 94 ? 2.896 -0.288 -16.794 1.00 97.06 94 ALA A CA 1
ATOM 704 C C . ALA A 1 94 ? 2.721 0.393 -18.163 1.00 97.06 94 ALA A C 1
ATOM 706 O O . ALA A 1 94 ? 3.482 0.115 -19.092 1.00 97.06 94 ALA A O 1
ATOM 707 N N . ALA A 1 95 ? 1.748 1.302 -18.293 1.00 96.94 95 ALA A N 1
ATOM 708 C CA . ALA A 1 95 ? 1.546 2.087 -19.508 1.00 96.94 95 ALA A CA 1
ATOM 709 C C . ALA A 1 95 ? 2.716 3.048 -19.770 1.00 96.94 95 ALA A C 1
ATOM 711 O O . ALA A 1 95 ? 3.197 3.122 -20.900 1.00 96.94 95 ALA A O 1
ATOM 712 N N . ALA A 1 96 ? 3.213 3.732 -18.734 1.00 96.94 96 ALA A N 1
ATOM 713 C CA . ALA A 1 96 ? 4.387 4.594 -18.843 1.00 96.94 96 ALA A CA 1
ATOM 714 C C . ALA A 1 96 ? 5.637 3.792 -19.242 1.00 96.94 96 ALA A C 1
ATOM 716 O O . ALA A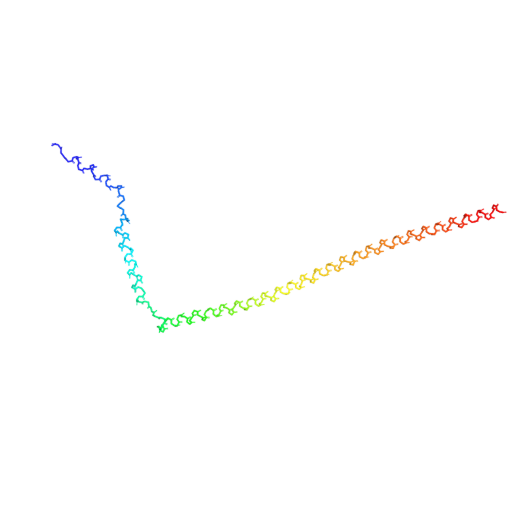 1 96 ? 6.312 4.142 -20.202 1.00 96.94 96 ALA A O 1
ATOM 717 N N . GLU A 1 97 ? 5.904 2.659 -18.590 1.00 97.12 97 GLU A N 1
ATOM 718 C CA . GLU A 1 97 ? 7.028 1.778 -18.931 1.00 97.12 97 GLU A CA 1
ATOM 719 C C . GLU A 1 97 ? 6.920 1.190 -20.344 1.00 97.12 97 GLU A C 1
ATOM 721 O O . GLU A 1 97 ? 7.928 0.984 -21.020 1.00 97.12 97 GLU A O 1
ATOM 726 N N . ALA A 1 98 ? 5.710 0.870 -20.809 1.00 97.00 98 ALA A N 1
ATOM 727 C CA . ALA A 1 98 ? 5.496 0.446 -22.188 1.00 97.00 98 ALA A CA 1
ATOM 728 C C . ALA A 1 98 ? 5.820 1.579 -23.169 1.00 97.00 98 ALA A C 1
ATOM 730 O O . ALA A 1 98 ? 6.525 1.342 -24.144 1.00 97.00 98 ALA A O 1
ATOM 731 N N . HIS A 1 99 ? 5.369 2.802 -22.888 1.00 96.31 99 HIS A N 1
ATOM 732 C CA . HIS A 1 99 ? 5.665 3.966 -23.718 1.00 96.31 99 HIS A CA 1
ATOM 733 C C . HIS A 1 99 ? 7.170 4.257 -23.787 1.00 96.31 99 HIS A C 1
ATOM 735 O O . HIS A 1 99 ? 7.721 4.356 -24.879 1.00 96.31 99 HIS A O 1
ATOM 741 N N . GLU A 1 100 ? 7.855 4.296 -22.642 1.00 97.19 100 GLU A N 1
ATOM 742 C CA . GLU A 1 100 ? 9.308 4.504 -22.577 1.00 97.19 100 GLU A CA 1
ATOM 743 C C . GLU A 1 100 ? 10.084 3.421 -23.338 1.00 97.19 100 GLU A C 1
ATOM 745 O O . GLU A 1 100 ? 11.043 3.725 -24.047 1.00 97.19 100 GLU A O 1
ATOM 750 N N . ARG A 1 101 ? 9.652 2.153 -23.254 1.00 97.19 101 ARG A N 1
ATOM 751 C CA . ARG A 1 101 ? 10.253 1.065 -24.043 1.00 97.19 101 ARG A CA 1
ATOM 752 C C . ARG A 1 101 ? 10.056 1.267 -25.539 1.00 97.19 101 ARG A C 1
ATOM 754 O O . ARG A 1 101 ? 11.023 1.148 -26.280 1.00 97.19 101 ARG A O 1
ATOM 761 N N . MET A 1 102 ? 8.848 1.618 -25.975 1.00 96.38 102 MET A N 1
ATOM 762 C CA . MET A 1 102 ? 8.579 1.885 -27.391 1.00 96.38 102 MET A CA 1
ATOM 763 C C . MET A 1 102 ? 9.407 3.065 -27.911 1.00 96.38 102 MET A C 1
ATOM 765 O O . MET A 1 102 ? 9.949 2.992 -29.012 1.00 96.38 102 MET A O 1
ATOM 769 N N . GLU A 1 103 ? 9.565 4.132 -27.124 1.00 97.12 103 GLU A N 1
ATOM 770 C CA . GLU A 1 103 ? 10.441 5.243 -27.500 1.00 97.12 103 GLU A CA 1
ATOM 771 C C . GLU A 1 103 ? 11.915 4.832 -27.566 1.00 97.12 103 GLU A C 1
ATOM 773 O O . GLU A 1 103 ? 12.624 5.226 -28.494 1.00 97.12 103 GLU A O 1
ATOM 778 N N . ALA A 1 104 ? 12.394 4.052 -26.596 1.00 96.94 104 ALA A N 1
ATOM 779 C CA . ALA A 1 104 ? 13.767 3.563 -26.585 1.00 96.94 104 ALA A CA 1
ATOM 780 C C . ALA A 1 104 ? 14.051 2.658 -27.794 1.00 96.94 104 ALA A C 1
ATOM 782 O O . ALA A 1 104 ? 15.052 2.860 -28.482 1.00 96.94 104 ALA A O 1
ATOM 783 N N . GLU A 1 105 ? 13.143 1.730 -28.099 1.00 97.12 105 GLU A N 1
ATOM 784 C CA . GLU A 1 105 ? 13.223 0.846 -29.264 1.00 97.12 105 GLU A CA 1
ATOM 785 C C . GLU A 1 105 ? 13.191 1.636 -30.578 1.00 97.12 105 GLU A C 1
ATOM 787 O O . GLU A 1 105 ? 13.975 1.354 -31.484 1.00 97.12 105 GLU A O 1
ATOM 792 N N . ALA A 1 106 ? 12.348 2.670 -30.681 1.00 97.44 106 ALA A N 1
ATOM 793 C CA . ALA A 1 106 ? 12.312 3.543 -31.853 1.00 97.44 106 ALA A CA 1
ATOM 794 C C .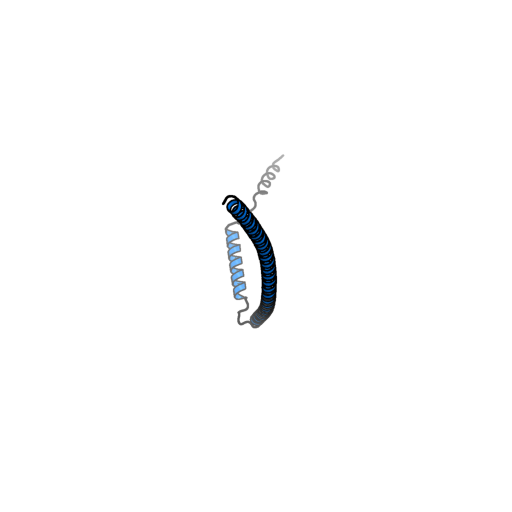 ALA A 1 106 ? 13.640 4.294 -32.045 1.00 97.44 106 ALA A C 1
ATOM 796 O O . ALA A 1 106 ? 14.194 4.302 -33.146 1.00 97.44 106 ALA A O 1
ATOM 797 N N . ARG A 1 107 ? 14.201 4.865 -30.971 1.00 97.12 107 ARG A N 1
ATOM 798 C CA . ARG A 1 107 ? 15.510 5.542 -31.013 1.00 97.12 107 ARG A CA 1
ATOM 799 C C . ARG A 1 107 ? 16.627 4.574 -31.400 1.00 97.12 107 ARG A C 1
ATOM 801 O O . ARG A 1 107 ? 17.494 4.924 -32.199 1.00 97.12 107 ARG A O 1
ATOM 808 N N . GLU A 1 108 ? 16.618 3.359 -30.859 1.00 97.56 108 GLU A N 1
ATOM 809 C CA . GLU A 1 108 ? 17.602 2.332 -31.201 1.00 97.56 108 GLU A CA 1
ATOM 810 C C . GLU A 1 108 ? 17.476 1.897 -32.668 1.00 97.56 108 GLU A C 1
ATOM 812 O O . GLU A 1 108 ? 18.485 1.798 -33.370 1.00 97.56 108 GLU A O 1
ATOM 817 N N . ALA A 1 109 ? 16.254 1.717 -33.172 1.00 97.69 109 ALA A N 1
ATOM 818 C CA . ALA A 1 109 ? 16.005 1.405 -34.575 1.00 97.69 109 ALA A CA 1
ATOM 819 C C . ALA A 1 109 ? 16.513 2.513 -35.514 1.00 97.69 109 ALA A C 1
ATOM 821 O O . ALA A 1 109 ? 17.167 2.212 -36.514 1.00 97.69 109 ALA A O 1
ATOM 822 N N . GLU A 1 110 ? 16.287 3.787 -35.178 1.00 97.81 110 GLU A N 1
ATOM 823 C CA . GLU A 1 110 ? 16.807 4.927 -35.945 1.00 97.81 110 GLU A CA 1
ATOM 824 C C . GLU A 1 110 ? 18.343 4.966 -35.964 1.00 97.81 110 GLU A C 1
ATOM 826 O O . GLU A 1 110 ? 18.958 5.202 -37.011 1.00 97.81 110 GLU A O 1
ATOM 831 N N . ILE A 1 111 ? 18.984 4.703 -34.820 1.00 97.88 111 ILE A N 1
ATOM 832 C CA . ILE A 1 111 ? 20.447 4.620 -34.724 1.00 97.88 111 ILE A CA 1
ATOM 833 C C . ILE A 1 111 ? 20.967 3.471 -35.592 1.00 97.88 111 ILE A C 1
ATOM 835 O O . ILE A 1 111 ? 21.898 3.667 -36.378 1.00 97.88 111 ILE A O 1
ATOM 839 N N . ASN A 1 112 ? 20.351 2.294 -35.496 1.00 97.38 112 ASN A N 1
ATOM 840 C CA . ASN A 1 112 ? 20.747 1.109 -36.252 1.00 97.38 112 ASN A CA 1
ATOM 841 C C . ASN A 1 112 ? 20.574 1.301 -37.764 1.00 97.38 112 ASN A C 1
ATOM 843 O O . ASN A 1 112 ? 21.457 0.910 -38.534 1.00 97.38 112 ASN A O 1
ATOM 847 N N . ASP A 1 113 ? 19.495 1.950 -38.205 1.00 97.75 113 ASP A N 1
ATOM 848 C CA . ASP A 1 113 ? 19.295 2.309 -39.612 1.00 97.75 113 ASP A CA 1
ATOM 849 C C . ASP A 1 113 ? 20.378 3.286 -40.089 1.00 97.75 113 ASP A C 1
ATOM 851 O O . ASP A 1 113 ? 21.022 3.062 -41.119 1.00 97.75 113 ASP A O 1
ATOM 855 N N . ARG A 1 114 ? 20.683 4.327 -39.302 1.00 97.44 114 ARG A N 1
ATOM 856 C CA . ARG A 1 114 ? 21.758 5.272 -39.635 1.00 97.44 114 ARG A CA 1
ATOM 857 C C . ARG A 1 114 ? 23.114 4.581 -39.760 1.00 97.44 114 ARG A C 1
ATOM 859 O O . ARG A 1 114 ? 23.838 4.844 -40.721 1.00 97.44 114 ARG A O 1
ATOM 866 N N . VAL A 1 115 ? 23.466 3.713 -38.813 1.00 97.81 115 VAL A N 1
ATOM 867 C CA . VAL A 1 115 ? 24.720 2.944 -38.852 1.00 97.81 115 VAL A CA 1
ATOM 868 C C . VAL A 1 115 ? 24.749 2.042 -40.085 1.00 97.81 115 VAL A C 1
ATOM 870 O O . VAL A 1 115 ? 25.740 2.040 -40.813 1.00 97.81 115 VAL A O 1
ATOM 873 N N . SER A 1 116 ? 23.649 1.347 -40.377 1.00 97.31 116 SER A N 1
ATOM 874 C CA . SER A 1 116 ? 23.539 0.462 -41.542 1.00 97.31 116 SER A CA 1
ATOM 875 C C . SER A 1 116 ? 23.752 1.214 -42.857 1.00 97.31 116 SER A C 1
ATOM 877 O O . SER A 1 116 ? 24.494 0.745 -43.722 1.00 97.31 116 SER A O 1
ATOM 879 N N . ARG A 1 117 ? 23.177 2.416 -42.994 1.00 97.44 117 ARG A N 1
ATOM 880 C CA . ARG A 1 117 ? 23.388 3.284 -44.165 1.00 97.44 117 ARG A CA 1
ATOM 881 C C . ARG A 1 117 ? 24.848 3.709 -44.307 1.00 97.44 117 ARG A C 1
ATOM 883 O O . ARG A 1 117 ? 25.401 3.605 -45.397 1.00 97.44 117 ARG A O 1
ATOM 890 N N . VAL A 1 118 ? 25.495 4.123 -43.215 1.00 97.75 118 VAL A N 1
ATOM 891 C CA . VAL A 1 118 ? 26.918 4.510 -43.234 1.00 97.75 118 VAL A CA 1
ATOM 892 C C . VAL A 1 118 ? 27.800 3.335 -43.662 1.00 97.75 118 VAL A C 1
ATOM 894 O O . VAL A 1 118 ? 28.652 3.496 -44.535 1.00 97.75 118 VAL A O 1
ATOM 897 N N . VAL A 1 119 ? 27.564 2.141 -43.115 1.00 97.75 119 VAL A N 1
ATOM 898 C CA . VAL A 1 119 ? 28.312 0.929 -43.484 1.00 97.75 119 VAL A CA 1
ATOM 899 C C . VAL A 1 119 ? 28.102 0.576 -44.961 1.00 97.75 119 VAL A C 1
ATOM 901 O O . VAL A 1 119 ? 29.066 0.247 -45.659 1.00 97.75 119 VAL A O 1
ATOM 904 N N . ALA A 1 120 ? 26.870 0.680 -45.469 1.00 97.12 120 ALA A N 1
ATOM 905 C CA . ALA A 1 120 ? 26.565 0.440 -46.879 1.00 97.12 120 ALA A CA 1
ATOM 906 C C . ALA A 1 120 ? 27.267 1.452 -47.805 1.00 97.12 120 ALA A C 1
ATOM 908 O O . ALA A 1 120 ? 27.881 1.057 -48.801 1.00 97.12 120 ALA A O 1
ATOM 909 N N . ASP A 1 121 ? 27.249 2.739 -47.452 1.00 97.12 121 ASP A N 1
ATOM 910 C CA . ASP A 1 121 ? 27.929 3.798 -48.202 1.00 97.12 121 ASP A CA 1
ATOM 911 C C . ASP A 1 121 ? 29.451 3.595 -48.222 1.00 97.12 121 ASP A C 1
ATOM 913 O O . ASP A 1 121 ? 30.108 3.767 -49.255 1.00 97.12 121 ASP A O 1
ATOM 917 N N . GLU A 1 122 ? 30.043 3.198 -47.094 1.00 96.94 122 GLU A N 1
ATOM 918 C CA . GLU A 1 122 ? 31.469 2.889 -47.002 1.00 96.94 122 GLU A CA 1
ATOM 919 C C . GLU A 1 122 ? 31.854 1.666 -47.838 1.00 96.94 122 GLU A C 1
ATOM 921 O O . GLU A 1 122 ? 32.867 1.701 -48.553 1.00 96.94 122 GLU A O 1
ATOM 926 N N . ALA A 1 123 ? 31.032 0.614 -47.810 1.00 97.19 123 ALA A N 1
ATOM 927 C CA . ALA A 1 123 ? 31.202 -0.565 -48.649 1.00 97.19 123 ALA A CA 1
ATOM 928 C C . ALA A 1 123 ? 31.122 -0.206 -50.143 1.00 97.19 123 ALA A C 1
ATOM 930 O O . ALA A 1 123 ? 31.989 -0.620 -50.919 1.00 97.19 123 ALA A O 1
ATOM 931 N N . ALA A 1 124 ? 30.161 0.632 -50.546 1.00 96.81 124 ALA A N 1
ATOM 932 C CA . ALA A 1 124 ? 30.030 1.114 -51.921 1.00 96.81 124 ALA A CA 1
ATOM 933 C C . ALA A 1 124 ? 31.247 1.947 -52.361 1.00 96.81 124 ALA A C 1
ATOM 935 O O . ALA A 1 124 ? 31.808 1.719 -53.437 1.00 96.81 124 ALA A O 1
ATOM 936 N N . ARG A 1 125 ? 31.726 2.868 -51.511 1.00 97.12 125 ARG A N 1
ATOM 937 C CA . ARG A 1 125 ? 32.943 3.659 -51.777 1.00 97.12 125 ARG A CA 1
ATOM 938 C C . ARG A 1 125 ? 34.179 2.774 -51.911 1.00 97.12 125 ARG A C 1
ATOM 940 O O . ARG A 1 125 ? 35.030 3.047 -52.758 1.00 97.12 125 ARG A O 1
ATOM 947 N N . LYS A 1 126 ? 34.305 1.731 -51.084 1.00 97.38 126 LYS A N 1
ATOM 948 C CA . LYS A 1 126 ? 35.403 0.762 -51.181 1.00 97.38 126 LYS A CA 1
ATOM 949 C C . LYS A 1 126 ? 35.332 -0.023 -52.489 1.00 97.38 126 LYS A C 1
ATOM 951 O O . LYS A 1 126 ? 36.327 -0.051 -53.206 1.00 97.38 126 LYS A O 1
ATOM 956 N N . ALA A 1 127 ? 34.163 -0.553 -52.842 1.00 97.06 127 ALA A N 1
ATOM 957 C CA . ALA A 1 127 ? 33.961 -1.265 -54.101 1.00 97.06 127 ALA A CA 1
ATOM 958 C C . ALA A 1 127 ? 34.310 -0.395 -55.322 1.00 97.06 127 ALA A C 1
ATOM 960 O O . ALA A 1 127 ? 34.969 -0.863 -56.249 1.00 97.06 127 ALA A O 1
ATOM 961 N N . GLU A 1 128 ? 33.938 0.887 -55.314 1.00 97.19 128 GLU A N 1
ATOM 962 C CA . GLU A 1 128 ? 34.303 1.830 -56.377 1.00 97.19 128 GLU A CA 1
ATOM 963 C C . GLU A 1 128 ? 35.818 2.088 -56.441 1.00 97.19 128 GLU A C 1
ATOM 965 O O . GLU A 1 128 ? 36.406 2.092 -57.527 1.00 97.19 128 GLU A O 1
ATOM 970 N N . ARG A 1 129 ? 36.490 2.250 -55.292 1.00 97.31 129 ARG A N 1
ATOM 971 C CA . ARG A 1 129 ? 37.961 2.352 -55.257 1.00 97.31 129 ARG A CA 1
ATOM 972 C C . ARG A 1 129 ? 38.624 1.099 -55.825 1.00 97.31 129 ARG A C 1
ATOM 974 O O . ARG A 1 129 ? 39.547 1.228 -56.629 1.00 97.31 129 ARG A O 1
ATOM 981 N N . ASP A 1 130 ? 38.141 -0.080 -55.451 1.00 96.94 130 ASP A N 1
ATOM 982 C CA . ASP A 1 130 ? 38.686 -1.360 -55.906 1.00 96.94 130 ASP A CA 1
ATOM 983 C C . ASP A 1 130 ? 38.485 -1.540 -57.421 1.00 96.94 130 ASP A C 1
ATOM 985 O O . ASP A 1 130 ? 39.420 -1.932 -58.123 1.00 96.94 130 ASP A O 1
ATOM 989 N N . ARG A 1 131 ? 37.325 -1.137 -57.966 1.00 96.38 131 ARG A N 1
ATOM 990 C CA . ARG A 1 131 ? 37.073 -1.083 -59.421 1.00 96.38 131 ARG A CA 1
ATOM 991 C C . ARG A 1 131 ? 38.058 -0.166 -60.143 1.00 96.38 131 ARG A C 1
ATOM 993 O O . ARG A 1 131 ? 38.645 -0.565 -61.150 1.00 96.38 131 ARG A O 1
ATOM 1000 N N . ARG A 1 132 ? 38.284 1.048 -59.628 1.00 96.75 132 ARG A N 1
ATOM 1001 C CA . ARG A 1 132 ? 39.250 2.000 -60.211 1.00 96.75 132 ARG A CA 1
ATOM 1002 C C . ARG A 1 132 ? 40.674 1.466 -60.163 1.00 96.75 132 ARG A C 1
ATOM 1004 O O . ARG A 1 132 ? 41.410 1.596 -61.142 1.00 96.75 132 ARG A O 1
ATOM 1011 N N . TYR A 1 133 ? 41.064 0.861 -59.044 1.00 96.69 133 TYR A N 1
ATOM 1012 C CA . TYR A 1 133 ? 42.383 0.258 -58.896 1.00 96.69 133 TYR A CA 1
ATOM 1013 C C . TYR A 1 133 ? 42.580 -0.895 -59.889 1.00 96.69 133 TYR A C 1
ATOM 1015 O O . TYR A 1 133 ? 43.608 -0.941 -60.569 1.00 96.69 133 TYR A O 1
ATOM 1023 N N . ALA A 1 134 ? 41.581 -1.771 -60.039 1.00 95.69 134 ALA A N 1
ATOM 1024 C CA . ALA A 1 134 ? 41.590 -2.847 -61.026 1.00 95.69 134 ALA A CA 1
ATOM 1025 C C . ALA A 1 134 ? 41.705 -2.308 -62.463 1.00 95.69 134 ALA A C 1
ATOM 1027 O O . ALA A 1 134 ? 42.572 -2.758 -63.212 1.00 95.69 134 ALA A O 1
ATOM 1028 N N . ALA A 1 135 ? 40.918 -1.288 -62.825 1.00 95.19 135 ALA A N 1
ATOM 1029 C CA . ALA A 1 135 ? 40.980 -0.655 -64.143 1.00 95.19 135 ALA A CA 1
ATOM 1030 C C . ALA A 1 135 ? 42.350 -0.013 -64.424 1.00 95.19 135 ALA A C 1
ATOM 1032 O O . ALA A 1 135 ? 42.895 -0.167 -65.516 1.00 95.19 135 ALA A O 1
ATOM 1033 N N . ARG A 1 136 ? 42.950 0.673 -63.440 1.00 95.62 136 ARG A N 1
ATOM 1034 C CA . ARG A 1 136 ? 44.299 1.249 -63.574 1.00 95.62 136 ARG A CA 1
ATOM 1035 C C . ARG A 1 136 ? 45.350 0.162 -63.780 1.00 95.62 136 ARG A C 1
ATOM 1037 O O . ARG A 1 136 ? 46.200 0.300 -64.652 1.00 95.62 136 ARG A O 1
ATOM 1044 N N . LYS A 1 137 ? 45.286 -0.913 -62.992 1.00 96.19 137 LYS A N 1
ATOM 1045 C CA . LYS A 1 137 ? 46.221 -2.040 -63.088 1.00 96.19 137 LYS A CA 1
ATOM 1046 C C . LYS A 1 137 ? 46.102 -2.765 -64.431 1.00 96.19 137 LYS A C 1
ATOM 1048 O O . LYS A 1 137 ? 47.120 -3.168 -64.977 1.00 96.19 137 LYS A O 1
ATOM 1053 N N . ALA A 1 138 ? 44.891 -2.875 -64.977 1.00 93.06 138 ALA A N 1
ATOM 1054 C CA . ALA A 1 138 ? 44.649 -3.450 -66.299 1.00 93.06 138 ALA A CA 1
ATOM 1055 C C . ALA A 1 138 ? 45.229 -2.609 -67.450 1.00 93.06 138 ALA A C 1
ATOM 1057 O O . ALA A 1 138 ? 45.562 -3.178 -68.475 1.00 93.06 138 ALA A O 1
ATOM 1058 N N . ARG A 1 139 ? 45.380 -1.285 -67.284 1.00 91.50 139 ARG A N 1
ATOM 1059 C CA . ARG A 1 139 ? 46.038 -0.401 -68.273 1.00 91.50 139 ARG A CA 1
ATOM 1060 C C . ARG A 1 139 ? 47.567 -0.416 -68.202 1.00 91.50 139 ARG A C 1
ATOM 1062 O O . ARG A 1 139 ? 48.215 0.049 -69.127 1.00 91.50 139 ARG A O 1
ATOM 1069 N N . GLN A 1 140 ? 48.126 -0.812 -67.059 1.00 89.38 140 GLN A N 1
ATOM 1070 C CA . GLN A 1 140 ? 49.576 -0.877 -66.840 1.00 89.38 140 GLN A CA 1
ATOM 1071 C C . GLN A 1 140 ? 50.181 -2.223 -67.252 1.00 89.38 140 GLN A C 1
ATOM 1073 O O . GLN A 1 140 ? 51.403 -2.335 -67.317 1.00 89.38 140 GLN A O 1
ATOM 1078 N N . ARG A 1 141 ? 49.338 -3.235 -67.466 1.00 66.31 141 ARG A N 1
ATOM 1079 C CA . ARG A 1 141 ? 49.705 -4.461 -68.171 1.00 66.31 141 ARG A CA 1
ATOM 1080 C C . ARG A 1 141 ? 49.548 -4.246 -69.666 1.00 66.31 141 ARG A C 1
ATOM 1082 O O . ARG A 1 141 ? 50.361 -4.845 -70.395 1.00 66.31 141 ARG A O 1
#

Organism: NCBI:txid2547961

InterPro domains:
  IPR045510 Protein of unknown function DUF6481 [PF20089] (17-140)

pLDDT: mean 86.68, std 16.7, range [36.84, 97.88]

Secondary structure (DSSP, 8-state):
---TTSSTTTTTSGGG----TT-HHHHHHHHHHHHHHHHHHHHHSPPTT-HHHHHHHHHHHHHHHHHHHHHHHHHHHHHHHHHHHHHHHHHHHHHHHHHHHHHHHHHHHHHHHHHHHHHHHHHHHHHHHHHHHHHHHHHH-

Foldseek 3Di:
DDDPPPPVPVVVVVPPPPPPPPDVVNVVVVVVVVVVVVVVCVVPPDDCPDPVNVVVVVVVVVVVVVVVVVVVVVVVVVVVVVVVVVVVVVVVVVVVVVVVVVVVVVVVVVVVVVVVVVVVVVVVVVVVVVVVVVVVVVVVD

Sequence (141 aa):
MPQEAATSCISKVDELRHPNDNSFAERRKTADAAKRELLAKFASAPKATDPAMQERLAAREAVAAAREARRAEREAAKAAENERALAEAAALTAAAEAHERMEAEAREAEINDRVSRVVADEAARKAERDRRYAARKARQR